Protein AF-A0A967K2C5-F1 (afdb_monomer_lite)

Secondary structure (DSSP, 8-state):
-PPPHHHHHHH-HHHHHHHHHHHHHHHHHHHS--HHHHHHHHHHHHHHHHHHHHHHHHHHHHHHHHHHHHHHHHHHHHHHHHHHHHHHHHHHHHHHHHHHHH-HHHHHHHHH-HHHHHHHHHHHHHHHHHHHHHHHHHHHHHHHHHHHHHH-----------

Structure (mmCIF, N/CA/C/O backbone):
data_AF-A0A967K2C5-F1
#
_entry.id   AF-A0A967K2C5-F1
#
loop_
_atom_site.group_PDB
_atom_site.id
_atom_site.type_symbol
_atom_site.label_atom_id
_atom_site.label_alt_id
_atom_site.label_comp_id
_atom_site.label_asym_id
_atom_site.label_entity_id
_atom_site.label_seq_id
_atom_site.pdbx_PDB_ins_code
_atom_site.Cartn_x
_atom_site.Cartn_y
_atom_site.Cartn_z
_atom_site.occupancy
_atom_site.B_iso_or_equiv
_atom_site.auth_seq_id
_atom_site.auth_comp_id
_atom_site.auth_asym_id
_atom_site.auth_atom_id
_atom_site.pdbx_PDB_model_num
ATOM 1 N N . MET A 1 1 ? 7.759 -9.338 -1.234 1.00 68.75 1 MET A N 1
ATOM 2 C CA . MET A 1 1 ? 9.027 -9.363 -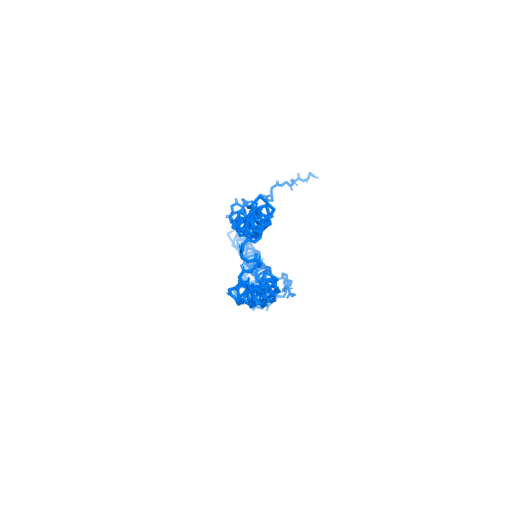2.008 1.00 68.75 1 MET A CA 1
ATOM 3 C C . MET A 1 1 ? 8.807 -8.737 -3.372 1.00 68.75 1 MET A C 1
ATOM 5 O O . MET A 1 1 ? 8.216 -9.374 -4.243 1.00 68.75 1 MET A O 1
ATOM 9 N N . CYS A 1 2 ? 9.279 -7.504 -3.533 1.00 79.88 2 CYS A N 1
ATOM 10 C CA . CYS A 1 2 ? 9.261 -6.768 -4.796 1.00 79.88 2 CYS A CA 1
ATOM 11 C C . CYS A 1 2 ? 10.316 -7.291 -5.776 1.00 79.88 2 CYS A C 1
ATOM 13 O O . CYS A 1 2 ? 11.381 -7.769 -5.370 1.00 79.88 2 CYS A O 1
ATOM 15 N N . ARG A 1 3 ? 10.023 -7.192 -7.074 1.00 85.69 3 ARG A N 1
ATOM 16 C CA . ARG A 1 3 ? 10.941 -7.583 -8.144 1.00 85.69 3 ARG A CA 1
ATOM 17 C C . ARG A 1 3 ? 12.052 -6.549 -8.305 1.00 85.69 3 ARG A C 1
ATOM 19 O O . ARG A 1 3 ? 11.866 -5.337 -8.173 1.00 85.69 3 ARG A O 1
ATOM 26 N N . THR A 1 4 ? 13.238 -7.031 -8.642 1.00 89.31 4 THR A N 1
ATOM 27 C CA . THR A 1 4 ? 14.381 -6.188 -8.992 1.00 89.31 4 THR A CA 1
ATOM 28 C C . THR A 1 4 ? 14.156 -5.485 -10.332 1.00 89.31 4 THR A C 1
ATOM 30 O O . THR A 1 4 ? 13.409 -5.951 -11.193 1.00 89.31 4 THR A O 1
ATOM 33 N N . ALA A 1 5 ? 14.873 -4.382 -10.562 1.00 86.19 5 ALA A N 1
ATOM 34 C CA . ALA A 1 5 ? 14.839 -3.656 -11.833 1.00 86.19 5 ALA A CA 1
ATOM 35 C C . ALA A 1 5 ? 15.130 -4.560 -13.045 1.00 86.19 5 ALA A C 1
ATOM 37 O O . ALA A 1 5 ? 14.527 -4.403 -14.105 1.00 86.19 5 ALA A O 1
ATOM 38 N N . LYS A 1 6 ? 16.032 -5.536 -12.873 1.00 91.00 6 LYS A N 1
ATOM 39 C CA . LYS A 1 6 ? 16.374 -6.520 -13.901 1.00 91.00 6 LYS A CA 1
ATOM 40 C C . LYS A 1 6 ? 15.197 -7.449 -14.206 1.00 91.00 6 LYS A C 1
ATOM 42 O O . LYS A 1 6 ? 14.846 -7.612 -15.367 1.00 91.00 6 LYS A O 1
ATOM 47 N N . GLU A 1 7 ? 14.559 -7.995 -13.176 1.00 89.75 7 GLU A N 1
ATOM 48 C CA . GLU A 1 7 ? 13.394 -8.873 -13.335 1.00 89.75 7 GLU A CA 1
ATOM 49 C C . GLU A 1 7 ? 12.206 -8.136 -13.965 1.00 89.75 7 GLU A C 1
ATOM 51 O O . GLU A 1 7 ? 11.497 -8.705 -14.789 1.00 89.75 7 GLU A O 1
ATOM 56 N N . ILE A 1 8 ? 12.003 -6.858 -13.631 1.00 87.81 8 ILE A N 1
ATOM 57 C CA . ILE A 1 8 ? 10.960 -6.028 -14.249 1.00 87.81 8 ILE A CA 1
ATOM 58 C C . ILE A 1 8 ? 11.273 -5.768 -15.723 1.00 87.81 8 ILE A C 1
ATOM 60 O O . ILE A 1 8 ? 10.383 -5.887 -16.563 1.00 87.81 8 ILE A O 1
ATOM 64 N N . ARG A 1 9 ? 12.529 -5.451 -16.057 1.00 90.69 9 ARG A N 1
ATOM 65 C CA . ARG A 1 9 ? 12.959 -5.227 -17.445 1.00 90.69 9 ARG A CA 1
ATOM 66 C C . ARG A 1 9 ? 12.772 -6.469 -18.317 1.00 90.69 9 ARG A C 1
ATOM 68 O O . ARG A 1 9 ? 12.342 -6.344 -19.455 1.00 90.69 9 ARG A O 1
ATOM 75 N N . GLU A 1 10 ? 13.065 -7.645 -17.769 1.00 92.00 10 GLU A N 1
ATOM 76 C CA . GLU A 1 10 ? 12.954 -8.934 -18.463 1.00 92.00 10 GLU A CA 1
ATOM 77 C C . GLU A 1 10 ? 11.509 -9.467 -18.538 1.00 92.00 10 GLU A C 1
ATOM 79 O O . GLU A 1 10 ? 11.236 -10.361 -19.336 1.00 92.00 10 GLU A O 1
ATOM 84 N N . ALA A 1 11 ? 10.582 -8.933 -17.733 1.00 89.69 11 ALA A N 1
ATOM 85 C CA . ALA A 1 11 ? 9.195 -9.399 -17.661 1.00 89.69 11 ALA A CA 1
ATOM 86 C C . ALA A 1 11 ? 8.155 -8.422 -18.245 1.00 89.69 11 ALA A C 1
ATOM 88 O O . ALA A 1 11 ? 7.084 -8.866 -18.663 1.00 89.69 11 ALA A O 1
ATOM 89 N N . ASP A 1 12 ? 8.411 -7.107 -18.258 1.0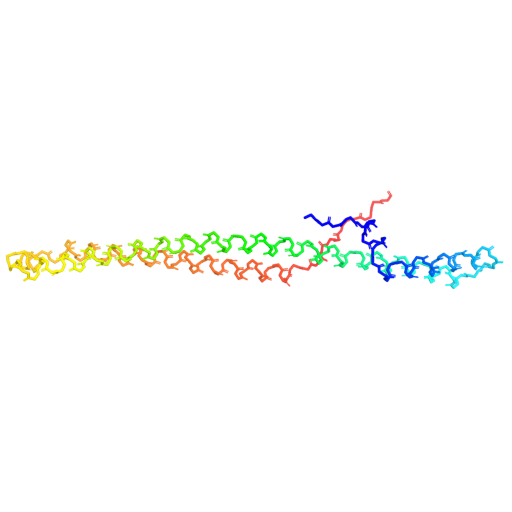0 92.50 12 ASP A N 1
ATOM 90 C CA . ASP A 1 12 ? 7.482 -6.116 -18.822 1.00 92.50 12 ASP A CA 1
ATOM 91 C C . ASP A 1 12 ? 7.631 -6.041 -20.350 1.00 92.50 12 ASP A C 1
ATOM 93 O O . ASP A 1 12 ? 8.693 -5.728 -20.889 1.00 92.50 12 ASP A O 1
ATOM 97 N N . PHE A 1 13 ? 6.524 -6.292 -21.053 1.00 92.06 13 PHE A N 1
ATOM 98 C CA . PHE A 1 13 ? 6.455 -6.278 -22.516 1.00 92.06 13 PHE A CA 1
ATOM 99 C C . PHE A 1 13 ? 6.952 -4.964 -23.141 1.00 92.06 13 PHE A C 1
ATOM 101 O O . PHE A 1 13 ? 7.586 -4.979 -24.194 1.00 92.06 13 PHE A O 1
ATOM 108 N N . THR A 1 14 ? 6.691 -3.827 -22.496 1.00 89.75 14 THR A N 1
ATOM 109 C CA . THR A 1 14 ? 7.100 -2.497 -22.969 1.00 89.75 14 THR A CA 1
ATOM 110 C C . THR A 1 14 ? 8.611 -2.327 -22.866 1.00 89.75 14 THR A C 1
ATOM 112 O O . THR A 1 14 ? 9.231 -1.829 -23.802 1.00 89.75 14 THR A O 1
ATOM 115 N N . CYS A 1 15 ? 9.216 -2.775 -21.762 1.00 91.44 15 CYS A N 1
ATOM 116 C CA . CYS A 1 15 ? 10.670 -2.760 -21.592 1.00 91.44 15 CYS A CA 1
ATOM 117 C C . CYS A 1 15 ? 11.365 -3.626 -22.650 1.00 91.44 15 CYS A C 1
ATOM 119 O O . CYS A 1 15 ? 12.315 -3.169 -23.281 1.00 91.44 15 CYS A O 1
ATOM 121 N N . ILE A 1 16 ? 10.839 -4.829 -22.905 1.00 92.94 16 ILE A N 1
ATOM 122 C CA . ILE A 1 16 ? 11.357 -5.742 -23.934 1.00 92.94 16 ILE A CA 1
ATOM 123 C C . ILE A 1 16 ? 11.267 -5.099 -25.326 1.00 92.94 16 ILE A C 1
ATOM 125 O O . ILE A 1 16 ? 12.252 -5.074 -26.064 1.00 92.94 16 ILE A O 1
ATOM 129 N N . ALA A 1 17 ? 10.113 -4.523 -25.677 1.00 93.50 17 ALA A N 1
ATOM 130 C CA . ALA A 1 17 ? 9.920 -3.861 -26.966 1.00 93.50 17 ALA A CA 1
ATOM 131 C C . ALA A 1 17 ? 10.861 -2.653 -27.154 1.00 93.50 17 ALA A C 1
ATOM 133 O O . ALA A 1 17 ? 11.404 -2.443 -28.242 1.00 93.50 17 ALA A O 1
ATOM 134 N N . LEU A 1 18 ? 11.090 -1.869 -26.095 1.00 93.06 18 LEU A N 1
ATOM 135 C CA . LEU A 1 18 ? 12.034 -0.751 -26.121 1.00 93.06 18 LEU A CA 1
ATOM 136 C C . LEU A 1 18 ? 13.492 -1.229 -26.229 1.00 93.06 18 LEU A C 1
ATOM 138 O O . LEU A 1 18 ? 14.275 -0.600 -26.938 1.00 93.06 18 LEU A O 1
ATOM 142 N N . ASP A 1 19 ? 13.858 -2.354 -25.612 1.00 94.50 19 ASP A N 1
ATOM 143 C CA . ASP A 1 19 ? 15.193 -2.955 -25.741 1.00 94.50 19 ASP A CA 1
ATOM 144 C C . ASP A 1 19 ? 15.482 -3.460 -27.163 1.00 94.50 19 ASP A C 1
ATOM 146 O O . ASP A 1 19 ? 16.581 -3.255 -27.700 1.00 94.50 19 ASP A O 1
ATOM 150 N N . GLU A 1 20 ? 14.488 -4.063 -27.820 1.00 94.00 20 GLU A N 1
ATOM 151 C CA . GLU A 1 20 ? 14.574 -4.435 -29.235 1.00 94.00 20 GLU A CA 1
ATOM 152 C C . GLU A 1 20 ? 14.729 -3.197 -30.130 1.00 94.00 20 GLU A C 1
ATOM 154 O O . GLU A 1 20 ? 15.583 -3.174 -31.026 1.00 94.00 20 GLU A O 1
ATOM 159 N N . TYR A 1 21 ? 13.966 -2.136 -29.846 1.00 93.44 21 TYR A N 1
ATOM 160 C CA . TYR A 1 21 ? 14.063 -0.856 -30.546 1.00 93.44 21 TYR A CA 1
ATOM 161 C C . TYR A 1 21 ? 15.443 -0.204 -30.378 1.00 93.44 21 TYR A C 1
ATOM 163 O O . TYR A 1 21 ? 16.067 0.187 -31.367 1.00 93.44 21 TYR A O 1
ATOM 171 N N . ILE A 1 22 ? 15.976 -0.148 -29.155 1.00 93.12 22 ILE A N 1
ATOM 172 C CA . ILE A 1 22 ? 17.324 0.366 -28.872 1.00 93.12 22 ILE A CA 1
ATOM 173 C C . ILE A 1 22 ? 18.370 -0.441 -29.642 1.00 93.12 22 ILE A C 1
ATOM 175 O O . ILE A 1 22 ? 19.263 0.132 -30.270 1.00 93.12 22 ILE A O 1
ATOM 179 N N . SER A 1 23 ? 18.252 -1.769 -29.642 1.00 91.88 23 SER A N 1
ATOM 180 C CA . SER A 1 23 ? 19.169 -2.661 -30.360 1.00 91.88 23 SER A CA 1
ATOM 181 C C . SER A 1 23 ? 19.113 -2.452 -31.875 1.00 91.88 23 SER A C 1
ATOM 183 O O . SER A 1 23 ? 20.128 -2.561 -32.569 1.00 91.88 23 SER A O 1
ATOM 185 N N . PHE A 1 24 ? 17.938 -2.132 -32.415 1.00 89.81 24 PHE A N 1
ATOM 186 C CA . PHE A 1 24 ? 17.778 -1.734 -33.809 1.00 89.81 24 PHE A CA 1
ATOM 187 C C . PHE A 1 24 ? 18.452 -0.381 -34.093 1.00 89.81 24 PHE A C 1
ATOM 189 O O . PHE A 1 24 ? 19.338 -0.323 -34.947 1.00 89.81 24 PHE A O 1
ATOM 196 N N . ARG A 1 25 ? 18.144 0.673 -33.324 1.00 87.75 25 ARG A N 1
ATOM 197 C CA . ARG A 1 25 ? 18.717 2.020 -33.522 1.00 87.75 25 ARG A CA 1
ATOM 198 C C . ARG A 1 25 ? 20.237 2.053 -33.325 1.00 87.75 25 ARG A C 1
ATOM 200 O O . ARG A 1 25 ? 20.939 2.701 -34.096 1.00 87.75 25 ARG A O 1
ATOM 207 N N . LYS A 1 26 ? 20.784 1.298 -32.362 1.00 88.00 26 LYS A N 1
ATOM 208 C CA . LYS A 1 26 ? 22.243 1.172 -32.149 1.00 88.00 26 LYS A CA 1
ATOM 209 C C . LYS A 1 26 ? 22.963 0.571 -33.361 1.00 88.00 26 LYS A C 1
ATOM 211 O O . LYS A 1 26 ? 24.088 0.971 -33.659 1.00 88.00 26 LYS A O 1
ATOM 216 N N . ARG A 1 27 ? 22.326 -0.353 -34.093 1.00 85.88 27 ARG A N 1
ATOM 217 C CA . ARG A 1 27 ? 22.884 -0.901 -35.342 1.00 85.88 27 ARG A CA 1
ATOM 218 C C . ARG A 1 27 ? 22.914 0.138 -36.461 1.00 85.88 27 ARG A C 1
ATOM 220 O O . ARG A 1 27 ? 23.895 0.179 -37.195 1.00 85.88 27 ARG A O 1
ATOM 227 N N . GLU A 1 28 ? 21.901 0.997 -36.551 1.00 81.94 28 GLU A N 1
ATOM 228 C CA . GLU A 1 28 ? 21.873 2.095 -37.526 1.00 81.94 28 GLU A CA 1
ATOM 229 C C . GLU A 1 28 ? 22.969 3.138 -37.252 1.00 81.94 28 GLU A C 1
ATOM 231 O O . GLU A 1 28 ? 23.648 3.554 -38.186 1.00 81.94 28 GLU A O 1
ATOM 236 N N . ILE A 1 29 ? 23.223 3.483 -35.982 1.00 82.62 29 ILE A N 1
ATOM 237 C CA . ILE A 1 29 ? 24.302 4.414 -35.580 1.00 82.62 29 ILE A CA 1
ATOM 238 C C . ILE A 1 29 ? 25.691 3.896 -35.985 1.00 82.62 29 ILE A C 1
ATOM 240 O O . ILE A 1 29 ? 26.562 4.672 -36.378 1.00 82.62 29 ILE A O 1
ATOM 244 N N . ASN A 1 30 ? 25.915 2.584 -35.876 1.00 75.50 30 ASN A N 1
ATOM 245 C CA . ASN A 1 30 ? 27.189 1.970 -36.257 1.00 75.50 30 ASN A CA 1
ATOM 246 C C . ASN A 1 30 ? 27.396 1.923 -37.782 1.00 75.50 30 ASN A C 1
ATOM 248 O O . ASN A 1 30 ? 28.538 1.808 -38.226 1.00 75.50 30 ASN A O 1
ATOM 252 N N . GLY A 1 31 ? 26.318 1.997 -38.571 1.00 69.06 31 GLY A N 1
ATOM 253 C CA . GLY A 1 31 ? 26.358 1.994 -40.037 1.00 69.06 31 GLY A CA 1
ATOM 254 C C . GLY A 1 31 ? 26.435 3.388 -40.662 1.00 69.06 31 GLY A C 1
ATOM 255 O O . GLY A 1 31 ? 27.072 3.551 -41.697 1.00 69.06 31 GLY A O 1
ATOM 256 N N . ASP A 1 32 ? 25.834 4.390 -40.021 1.00 65.31 32 ASP A N 1
ATOM 257 C CA . ASP A 1 32 ? 25.820 5.781 -40.469 1.00 65.31 32 ASP A CA 1
ATOM 258 C C . ASP A 1 32 ? 25.834 6.675 -39.222 1.00 65.31 32 ASP A C 1
ATOM 260 O O . ASP A 1 32 ? 25.042 6.452 -38.307 1.00 65.31 32 ASP A O 1
ATOM 264 N N . LYS A 1 33 ? 26.732 7.670 -39.137 1.00 63.66 33 LYS A N 1
ATOM 265 C CA . LYS A 1 33 ? 26.888 8.555 -37.957 1.00 63.66 33 LYS A CA 1
ATOM 266 C C . LYS A 1 33 ? 25.683 9.498 -37.799 1.00 63.66 33 LYS A C 1
ATOM 268 O O . LYS A 1 33 ? 25.796 10.712 -37.954 1.00 63.66 33 LYS A O 1
ATOM 273 N N . ASN A 1 34 ? 24.522 8.930 -37.501 1.00 74.75 34 ASN A N 1
ATOM 274 C CA . ASN A 1 34 ? 23.243 9.605 -37.426 1.00 74.75 34 ASN A CA 1
ATOM 275 C C . ASN A 1 34 ? 22.979 10.042 -35.983 1.00 74.75 34 ASN A C 1
ATOM 277 O O . ASN A 1 34 ? 22.590 9.247 -35.125 1.00 74.75 34 ASN A O 1
ATOM 281 N N . SER A 1 35 ? 23.191 11.329 -35.717 1.00 75.19 35 SER A N 1
ATOM 282 C CA . SER A 1 35 ? 22.958 11.935 -34.404 1.00 75.19 35 SER A CA 1
ATOM 283 C C . SER A 1 35 ? 21.507 11.801 -33.931 1.00 75.19 35 SER A C 1
ATOM 285 O O . SER A 1 35 ? 21.277 11.729 -32.728 1.00 75.19 35 SER A O 1
ATOM 287 N N . LEU A 1 36 ? 20.530 11.698 -34.840 1.00 81.00 36 LEU A N 1
ATOM 288 C CA . LEU A 1 36 ? 19.121 11.513 -34.483 1.00 81.00 36 LEU A CA 1
ATOM 289 C C . LEU A 1 36 ? 18.868 10.134 -33.860 1.00 81.00 36 LEU A C 1
ATOM 291 O O . LEU A 1 36 ? 18.179 10.028 -32.849 1.00 81.00 36 LEU A O 1
ATOM 295 N N . ALA A 1 37 ? 19.486 9.086 -34.411 1.00 81.94 37 ALA A N 1
ATOM 296 C CA . ALA A 1 37 ? 19.364 7.734 -33.870 1.00 81.94 37 ALA A CA 1
ATOM 297 C C . ALA A 1 37 ? 19.967 7.623 -32.462 1.00 81.94 37 ALA A C 1
ATOM 299 O O . ALA A 1 37 ? 19.439 6.894 -31.627 1.00 81.94 37 ALA A O 1
ATOM 300 N N . TYR A 1 38 ? 21.015 8.399 -32.168 1.00 85.56 38 TYR A N 1
ATOM 301 C CA . TYR A 1 38 ? 21.5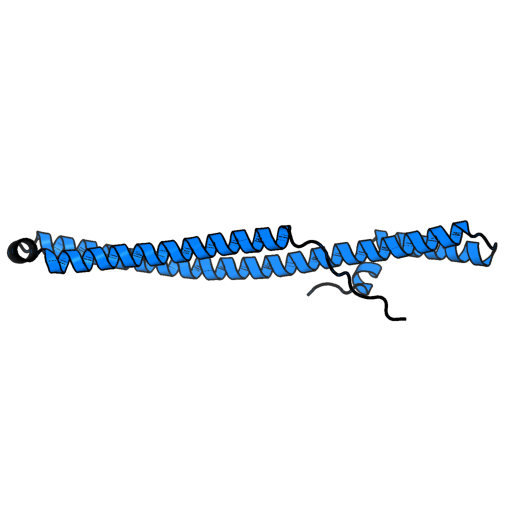84 8.493 -30.824 1.00 85.56 38 TYR A CA 1
ATOM 302 C C . TYR A 1 38 ? 20.606 9.107 -29.810 1.00 85.56 38 TYR A C 1
ATOM 304 O O . TYR A 1 38 ? 20.435 8.563 -28.720 1.00 85.56 38 TYR A O 1
ATOM 312 N N . PHE A 1 39 ? 19.913 10.193 -30.171 1.00 87.25 39 PHE A N 1
ATOM 313 C CA . PHE A 1 39 ? 18.890 10.782 -29.300 1.00 87.25 39 PHE A CA 1
ATOM 314 C C . PHE A 1 39 ? 17.709 9.837 -29.058 1.00 87.25 39 PHE A C 1
ATOM 316 O O . PHE A 1 39 ? 17.211 9.768 -27.936 1.00 87.25 39 PHE A O 1
ATOM 323 N N . ASP A 1 40 ? 17.294 9.076 -30.070 1.00 88.62 40 ASP A N 1
ATOM 324 C CA . ASP A 1 40 ? 16.211 8.101 -29.915 1.00 88.62 40 ASP A CA 1
ATOM 325 C C . ASP A 1 40 ? 16.587 6.940 -28.990 1.00 88.62 40 ASP A C 1
ATOM 327 O O . ASP A 1 40 ? 15.741 6.469 -28.232 1.00 88.62 40 ASP A O 1
ATOM 331 N N . VAL A 1 41 ? 17.852 6.506 -29.016 1.00 91.25 41 VAL A N 1
ATOM 332 C CA . VAL A 1 41 ? 18.375 5.513 -28.067 1.00 91.25 41 VAL A CA 1
ATOM 333 C C . VAL A 1 41 ? 18.319 6.053 -26.643 1.00 91.25 41 VAL A C 1
ATOM 335 O O . VAL A 1 41 ? 17.742 5.398 -25.783 1.00 91.25 41 VAL A O 1
ATOM 338 N N . LEU A 1 42 ? 18.854 7.255 -26.400 1.00 91.25 42 LEU A N 1
ATOM 339 C CA . LEU A 1 42 ? 18.839 7.860 -25.063 1.00 91.25 42 LEU A CA 1
ATOM 340 C C . LEU A 1 42 ? 17.414 8.056 -24.539 1.00 91.25 42 LEU A C 1
ATOM 342 O O . LEU A 1 42 ? 17.143 7.832 -23.361 1.00 91.25 42 LEU A O 1
ATOM 346 N N . ARG A 1 43 ? 16.488 8.455 -25.417 1.00 92.94 43 ARG A N 1
ATOM 347 C CA . ARG A 1 43 ? 15.078 8.608 -25.061 1.00 92.94 43 ARG A CA 1
ATOM 348 C C . ARG A 1 43 ? 14.448 7.272 -24.671 1.00 92.94 43 ARG A C 1
ATOM 350 O O . ARG A 1 43 ? 13.763 7.215 -23.657 1.00 92.94 43 ARG A O 1
ATOM 357 N N . ALA A 1 44 ? 14.680 6.223 -25.456 1.00 90.81 44 ALA A N 1
ATOM 358 C CA . ALA A 1 44 ? 14.151 4.896 -25.163 1.00 90.81 44 ALA A CA 1
ATOM 359 C C . ALA A 1 44 ? 14.759 4.307 -23.877 1.00 90.81 44 ALA A C 1
ATOM 361 O O . ALA A 1 44 ? 14.038 3.699 -23.091 1.00 90.81 44 ALA A O 1
ATOM 362 N N . GLU A 1 45 ? 16.051 4.535 -23.615 1.00 92.75 45 GLU A N 1
ATOM 363 C CA . GLU A 1 45 ? 16.708 4.127 -22.364 1.00 92.75 45 GLU A CA 1
ATOM 364 C C . GLU A 1 45 ? 16.083 4.830 -21.146 1.00 92.75 45 GLU A C 1
ATOM 366 O O . GLU A 1 45 ? 15.723 4.166 -20.174 1.00 92.75 45 GLU A O 1
ATOM 371 N N . ALA A 1 46 ? 15.849 6.144 -21.229 1.00 92.75 46 ALA A N 1
ATOM 372 C CA . ALA A 1 46 ? 15.169 6.897 -20.173 1.00 92.75 46 ALA A CA 1
ATOM 373 C C . ALA A 1 46 ? 13.713 6.440 -19.957 1.00 92.75 46 ALA A C 1
ATOM 375 O O . ALA A 1 46 ? 13.210 6.433 -18.833 1.00 92.75 46 ALA A O 1
ATOM 376 N N . GLU A 1 47 ? 13.020 6.043 -21.026 1.00 93.88 47 GLU A N 1
ATOM 377 C CA . GLU A 1 47 ? 11.648 5.541 -20.947 1.00 93.88 47 GLU A CA 1
ATOM 378 C C . GLU A 1 47 ? 11.573 4.172 -20.252 1.00 93.88 47 GLU A C 1
ATOM 380 O O . GLU A 1 47 ? 10.687 3.962 -19.420 1.00 93.88 47 GLU A O 1
ATOM 385 N N . ILE A 1 48 ? 12.549 3.287 -20.496 1.00 91.81 48 ILE A N 1
ATOM 386 C CA . ILE A 1 48 ? 12.705 2.024 -19.756 1.00 91.81 48 ILE A CA 1
ATOM 387 C C . ILE A 1 48 ? 12.945 2.295 -18.267 1.00 91.81 48 ILE A C 1
ATOM 389 O O . ILE A 1 48 ? 12.266 1.711 -17.422 1.00 91.81 48 ILE A O 1
ATOM 393 N N . GLU A 1 49 ? 13.877 3.186 -17.921 1.00 92.19 49 GLU A N 1
ATOM 394 C CA . GLU A 1 49 ? 14.181 3.504 -16.518 1.00 92.19 49 GLU A CA 1
ATOM 395 C C . GLU A 1 49 ? 12.966 4.075 -15.780 1.00 92.19 49 GLU A C 1
ATOM 397 O O . GLU A 1 49 ? 12.650 3.650 -14.663 1.00 92.19 49 GLU A O 1
ATOM 402 N N . ASN A 1 50 ? 12.232 4.986 -16.422 1.00 91.25 50 ASN A N 1
ATOM 403 C CA . ASN A 1 50 ? 11.012 5.551 -15.858 1.00 91.25 50 ASN A CA 1
ATOM 404 C C . ASN A 1 50 ? 9.933 4.472 -15.654 1.00 91.25 50 ASN A C 1
ATOM 406 O O . ASN A 1 50 ? 9.255 4.432 -14.621 1.00 91.25 50 ASN A O 1
ATOM 410 N N . ARG A 1 51 ? 9.795 3.553 -16.618 1.00 89.56 51 ARG A N 1
ATOM 411 C CA . ARG A 1 51 ? 8.830 2.453 -16.544 1.00 89.56 51 ARG A CA 1
ATOM 412 C C . ARG A 1 51 ? 9.150 1.496 -15.399 1.00 89.56 51 ARG A C 1
ATOM 414 O O . ARG A 1 51 ? 8.251 1.177 -14.622 1.00 89.56 51 ARG A O 1
ATOM 421 N N . ILE A 1 52 ? 10.411 1.086 -15.271 1.00 90.06 52 ILE A N 1
ATOM 422 C CA . ILE A 1 52 ? 10.883 0.233 -14.175 1.00 90.06 52 ILE A CA 1
ATOM 423 C C . ILE A 1 52 ? 10.607 0.908 -12.831 1.00 90.06 52 ILE A C 1
ATOM 425 O O . ILE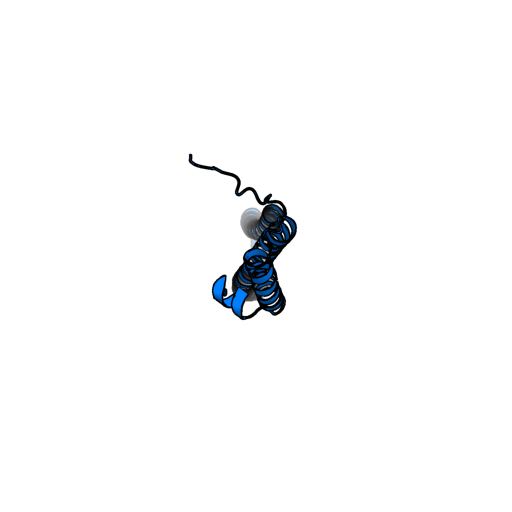 A 1 52 ? 9.969 0.307 -11.972 1.00 90.06 52 ILE A O 1
ATOM 429 N N . THR A 1 53 ? 11.006 2.173 -12.682 1.00 87.69 53 THR A N 1
ATOM 430 C CA . THR A 1 53 ? 10.797 2.943 -11.446 1.00 87.69 53 THR A CA 1
ATOM 431 C C . THR A 1 53 ? 9.318 3.005 -11.066 1.00 87.69 53 THR A C 1
ATOM 433 O O . THR A 1 53 ? 8.955 2.759 -9.918 1.00 87.69 53 THR A O 1
ATOM 436 N N . THR A 1 54 ? 8.438 3.268 -12.035 1.00 84.81 54 THR A N 1
ATOM 437 C CA . THR A 1 54 ? 6.988 3.324 -11.798 1.00 84.81 54 THR A CA 1
ATOM 438 C C . THR A 1 54 ? 6.438 1.986 -11.299 1.00 84.81 54 THR A C 1
ATOM 440 O O . THR A 1 54 ? 5.618 1.957 -10.382 1.00 84.81 54 THR A O 1
ATOM 443 N N . LEU A 1 55 ? 6.885 0.876 -11.889 1.00 86.50 55 LEU A N 1
ATOM 444 C CA . LEU A 1 55 ? 6.442 -0.461 -11.497 1.00 86.50 55 LEU A CA 1
ATOM 445 C C . LEU A 1 55 ? 6.966 -0.856 -10.113 1.00 86.50 55 LEU A C 1
ATOM 447 O O . LEU A 1 55 ? 6.194 -1.385 -9.322 1.00 86.50 55 LEU A O 1
ATOM 451 N N . GLN A 1 56 ? 8.223 -0.535 -9.793 1.00 85.19 56 GLN A N 1
ATOM 452 C CA . GLN A 1 56 ? 8.795 -0.769 -8.462 1.00 85.19 56 GLN A CA 1
ATOM 453 C C . GLN A 1 56 ? 8.042 0.000 -7.377 1.00 85.19 56 GLN A C 1
ATOM 455 O O . GLN A 1 56 ? 7.663 -0.582 -6.369 1.00 85.19 56 GLN A O 1
ATOM 460 N N . ILE A 1 57 ? 7.737 1.280 -7.618 1.00 80.06 57 ILE A N 1
ATOM 461 C CA . ILE A 1 57 ? 6.911 2.076 -6.700 1.00 80.06 57 ILE A CA 1
ATOM 462 C C . ILE A 1 57 ? 5.533 1.428 -6.516 1.00 80.06 57 ILE A C 1
ATOM 464 O O . ILE A 1 57 ? 5.013 1.387 -5.403 1.00 80.06 57 ILE A O 1
ATOM 468 N N . GLY A 1 58 ? 4.933 0.921 -7.597 1.00 78.31 58 GLY A N 1
ATOM 469 C CA . GLY A 1 58 ? 3.657 0.212 -7.537 1.00 78.31 58 GLY A CA 1
ATOM 470 C C . GLY A 1 58 ? 3.711 -1.043 -6.663 1.00 78.31 58 GLY A C 1
ATOM 471 O O . GLY A 1 58 ? 2.824 -1.241 -5.837 1.00 78.31 58 GLY A O 1
ATOM 472 N N . GLU A 1 59 ? 4.751 -1.864 -6.814 1.00 83.44 59 GLU A N 1
ATOM 473 C CA . GLU A 1 59 ? 4.953 -3.078 -6.012 1.00 83.44 59 GLU A CA 1
ATOM 474 C C . GLU A 1 59 ? 5.212 -2.762 -4.535 1.00 83.44 59 GLU A C 1
ATOM 476 O O . GLU A 1 59 ? 4.559 -3.344 -3.670 1.00 83.44 59 GLU A O 1
ATOM 481 N N . ASP A 1 60 ? 6.062 -1.774 -4.246 1.00 79.12 60 ASP A N 1
ATOM 482 C CA . ASP A 1 60 ? 6.334 -1.313 -2.880 1.00 79.12 60 ASP A CA 1
ATOM 483 C C . ASP A 1 60 ? 5.066 -0.786 -2.192 1.00 79.12 60 ASP A C 1
ATOM 485 O O . ASP A 1 60 ? 4.868 -0.972 -0.989 1.00 79.12 60 ASP A O 1
ATOM 489 N N . MET A 1 61 ? 4.185 -0.109 -2.937 1.00 74.38 61 MET A N 1
ATOM 490 C CA . MET A 1 61 ? 2.906 0.338 -2.389 1.00 74.38 61 MET A CA 1
ATOM 491 C C . MET A 1 61 ? 1.992 -0.836 -2.049 1.00 74.38 61 MET A C 1
ATOM 493 O O . MET A 1 61 ? 1.326 -0.784 -1.018 1.00 74.38 61 MET A O 1
ATOM 497 N N . ILE A 1 62 ? 1.957 -1.884 -2.876 1.00 78.75 62 ILE A N 1
ATOM 498 C CA . ILE A 1 62 ? 1.148 -3.080 -2.606 1.00 78.75 62 ILE A CA 1
ATOM 499 C C . ILE A 1 62 ? 1.629 -3.767 -1.324 1.00 78.75 62 ILE A C 1
ATOM 501 O O . ILE A 1 62 ? 0.803 -4.061 -0.465 1.00 78.75 62 ILE A O 1
ATOM 505 N N . GLU A 1 63 ? 2.942 -3.939 -1.150 1.00 78.19 63 GLU A N 1
ATOM 506 C CA . GLU A 1 63 ? 3.509 -4.546 0.063 1.00 78.19 63 GLU A CA 1
ATOM 507 C C . GLU A 1 63 ? 3.138 -3.739 1.319 1.00 78.19 63 GLU A C 1
ATOM 509 O O . GLU A 1 63 ? 2.645 -4.295 2.300 1.00 78.19 63 GLU A O 1
ATOM 514 N N . LYS A 1 64 ? 3.229 -2.405 1.254 1.00 76.00 64 LYS A N 1
ATOM 515 C CA . LYS A 1 64 ? 2.776 -1.529 2.347 1.00 76.00 64 LYS A CA 1
ATOM 516 C C . LYS A 1 64 ? 1.272 -1.612 2.607 1.00 76.00 64 LYS A C 1
ATOM 518 O O . LYS A 1 64 ? 0.843 -1.514 3.755 1.00 76.00 64 LYS A O 1
ATOM 523 N N . PHE A 1 65 ? 0.446 -1.757 1.570 1.00 73.44 65 PHE A N 1
ATOM 524 C CA . PHE A 1 65 ? -0.995 -1.944 1.752 1.00 73.44 65 PHE A CA 1
ATOM 525 C C . PHE A 1 65 ? -1.313 -3.268 2.445 1.00 73.44 65 PHE A C 1
ATOM 527 O O . PHE A 1 65 ? -2.225 -3.301 3.274 1.00 73.44 65 PHE A O 1
ATOM 534 N N . ASP A 1 66 ? -0.562 -4.327 2.151 1.00 76.88 66 ASP A N 1
ATOM 535 C CA . ASP A 1 66 ? -0.710 -5.616 2.824 1.00 76.88 66 ASP A CA 1
ATOM 536 C C . ASP A 1 66 ? -0.318 -5.524 4.309 1.00 76.88 66 ASP A C 1
ATOM 538 O O . ASP A 1 66 ? -1.085 -5.980 5.159 1.00 76.88 66 ASP A O 1
ATOM 542 N N . GLU A 1 67 ? 0.776 -4.831 4.649 1.00 77.12 67 GLU A N 1
ATOM 543 C CA . GLU A 1 67 ? 1.162 -4.562 6.048 1.00 77.12 67 GLU A CA 1
ATOM 544 C C . GLU A 1 67 ? 0.082 -3.769 6.810 1.00 77.12 67 GLU A C 1
ATOM 546 O O . GLU A 1 67 ? -0.286 -4.089 7.947 1.00 77.12 67 GLU A O 1
ATOM 551 N N . VAL A 1 68 ? -0.475 -2.730 6.178 1.00 70.94 68 VAL A N 1
ATOM 552 C CA . VAL A 1 68 ? -1.564 -1.934 6.767 1.00 70.94 68 VAL A CA 1
ATOM 553 C C . VAL A 1 68 ? -2.814 -2.790 6.960 1.00 70.94 68 VAL A C 1
ATOM 555 O O . VAL A 1 68 ? -3.484 -2.680 7.986 1.00 70.94 68 VAL A O 1
ATOM 558 N N . LYS A 1 69 ? -3.136 -3.664 6.006 1.00 75.69 69 LYS A N 1
ATOM 559 C CA . LYS A 1 69 ? -4.284 -4.569 6.100 1.00 75.69 69 LYS A CA 1
ATOM 560 C C . LYS A 1 69 ? -4.121 -5.577 7.237 1.00 75.69 69 LYS A C 1
ATOM 562 O O . LYS A 1 69 ? -5.092 -5.828 7.950 1.00 75.69 69 LYS A O 1
ATOM 567 N N . GLU A 1 70 ? -2.922 -6.119 7.432 1.00 79.19 70 GLU A N 1
ATOM 568 C CA . GLU A 1 70 ? -2.610 -6.997 8.565 1.00 79.19 70 GLU A CA 1
ATOM 569 C C . GLU A 1 70 ? -2.770 -6.253 9.897 1.00 79.19 70 GLU A C 1
ATOM 571 O O . GLU A 1 70 ? -3.458 -6.732 10.801 1.00 79.19 70 GLU A O 1
ATOM 576 N N . THR A 1 71 ? -2.253 -5.025 9.975 1.00 72.06 71 THR A N 1
ATOM 577 C CA . THR A 1 71 ? -2.415 -4.158 11.152 1.00 72.06 71 THR A CA 1
ATOM 578 C C . THR A 1 71 ? -3.893 -3.887 11.453 1.00 72.06 71 THR A C 1
ATOM 580 O O . THR A 1 71 ? -4.325 -4.010 12.597 1.00 72.06 71 THR A O 1
ATOM 583 N N . ILE A 1 72 ? -4.700 -3.573 10.433 1.00 70.00 72 ILE A N 1
ATOM 584 C CA . ILE A 1 72 ?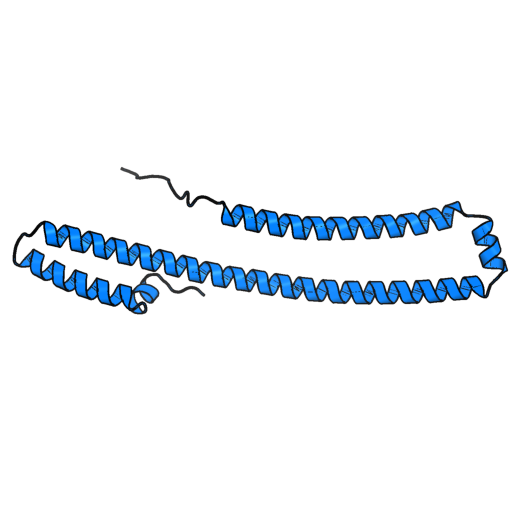 -6.150 -3.368 10.584 1.00 70.00 72 ILE A CA 1
ATOM 585 C C . ILE A 1 72 ? -6.837 -4.647 11.076 1.00 70.00 72 ILE A C 1
ATOM 587 O O . ILE A 1 72 ? -7.741 -4.564 11.906 1.00 70.00 72 ILE A O 1
ATOM 591 N N . SER A 1 73 ? -6.422 -5.819 10.590 1.00 74.94 73 SER A N 1
ATOM 592 C CA . SER A 1 73 ? -6.971 -7.100 11.045 1.00 74.94 73 SER A CA 1
ATOM 593 C C . SER A 1 73 ? -6.689 -7.333 12.530 1.00 74.94 73 SER A C 1
ATOM 595 O O . SER A 1 73 ? -7.609 -7.668 13.269 1.00 74.94 73 SER A O 1
ATOM 597 N N . CYS A 1 74 ? -5.457 -7.076 12.977 1.00 73.75 74 CYS A N 1
ATOM 598 C CA . CYS A 1 74 ? -5.071 -7.182 14.384 1.00 73.75 74 CYS A CA 1
ATOM 599 C C . CYS A 1 74 ? -5.892 -6.229 15.271 1.00 73.75 74 CYS A C 1
ATOM 601 O O . CYS A 1 74 ? -6.494 -6.644 16.259 1.00 73.75 74 CYS A O 1
ATOM 603 N N . VAL A 1 75 ? -6.021 -4.962 14.863 1.00 67.88 75 VAL A N 1
ATOM 604 C CA . VAL A 1 75 ? -6.837 -3.975 15.591 1.00 67.88 75 VAL A CA 1
ATOM 605 C C . VAL A 1 75 ? -8.302 -4.407 15.662 1.00 67.88 75 VAL A C 1
ATOM 607 O O . VAL A 1 75 ? -8.954 -4.212 16.685 1.00 67.88 75 VAL A O 1
ATOM 610 N N . LYS A 1 76 ? -8.841 -5.007 14.597 1.00 72.19 76 LYS A N 1
ATOM 611 C CA . LYS A 1 76 ? -10.220 -5.498 14.595 1.00 72.19 76 LYS A CA 1
ATOM 612 C C . LYS A 1 76 ? -10.433 -6.598 15.641 1.00 72.19 76 LYS A C 1
ATOM 614 O O . LYS A 1 76 ? -11.437 -6.556 16.344 1.00 72.19 76 LYS A O 1
ATOM 619 N N . GLU A 1 77 ? -9.495 -7.533 15.773 1.00 77.62 77 GLU A N 1
ATOM 620 C CA . GLU A 1 77 ? -9.553 -8.577 16.804 1.00 77.62 77 GLU A CA 1
ATOM 621 C C . GLU A 1 77 ? -9.521 -7.974 18.218 1.00 77.62 77 GLU A C 1
ATOM 623 O O . GLU A 1 77 ? -10.308 -8.366 19.081 1.00 77.62 77 GLU A O 1
ATOM 628 N N . GLU A 1 78 ? -8.674 -6.968 18.456 1.00 71.94 78 GLU A N 1
ATOM 629 C CA . GLU A 1 78 ? -8.637 -6.263 19.743 1.00 71.94 78 GLU A CA 1
ATOM 630 C C . GLU A 1 78 ? -9.952 -5.527 20.044 1.00 71.94 78 GLU A C 1
ATOM 632 O O . GLU A 1 78 ? -10.433 -5.553 21.181 1.00 71.94 78 GLU A O 1
ATOM 637 N N . VAL A 1 79 ? -10.569 -4.909 19.030 1.00 69.69 79 VAL A N 1
ATOM 638 C CA . VAL A 1 79 ? -11.879 -4.257 19.161 1.00 69.69 79 VAL A CA 1
ATOM 639 C C . VAL A 1 79 ? -12.965 -5.273 19.511 1.00 69.69 79 VAL A C 1
ATOM 641 O O . VAL A 1 79 ? -13.735 -5.008 20.430 1.00 69.69 79 VAL A O 1
ATOM 644 N N . GLU A 1 80 ? -13.001 -6.439 18.863 1.00 75.31 80 GLU A N 1
ATOM 645 C CA . GLU A 1 80 ? -13.968 -7.505 19.175 1.00 75.31 80 GLU A CA 1
ATOM 646 C C . GLU A 1 80 ? -13.819 -7.986 20.634 1.00 75.31 80 GLU A C 1
ATOM 648 O O . GLU A 1 80 ? -14.805 -8.101 21.366 1.00 75.31 80 GLU A O 1
ATOM 653 N N . VAL A 1 81 ? -12.584 -8.156 21.125 1.00 74.50 81 VAL A N 1
ATOM 654 C CA . VAL A 1 81 ? -12.320 -8.483 22.540 1.00 74.50 81 VAL A CA 1
ATOM 655 C C . VAL A 1 81 ? -12.785 -7.362 23.479 1.00 74.50 81 VAL A C 1
ATOM 657 O O . VAL A 1 81 ? -13.326 -7.623 24.562 1.00 74.50 81 VAL A O 1
ATOM 660 N N . CYS A 1 82 ? -12.578 -6.102 23.097 1.00 69.94 82 CYS A N 1
ATOM 661 C CA . CYS A 1 82 ? -13.069 -4.951 23.847 1.00 69.94 82 CYS A CA 1
ATOM 662 C C . CYS A 1 82 ? -14.601 -4.898 23.889 1.00 69.94 82 CYS A C 1
ATOM 664 O O . CYS A 1 82 ? -15.157 -4.667 24.965 1.00 69.94 82 CYS A O 1
ATOM 666 N N . GLU A 1 83 ? -15.285 -5.144 22.773 1.00 71.75 83 GLU A N 1
ATOM 667 C CA . GLU A 1 83 ? -16.748 -5.200 22.695 1.00 71.75 83 GLU A CA 1
ATOM 668 C C . GLU A 1 83 ? -17.316 -6.304 23.595 1.00 71.75 83 GLU A C 1
ATOM 670 O O . GLU A 1 83 ? -18.224 -6.044 24.389 1.00 71.75 83 GLU A O 1
ATOM 675 N N . ASP A 1 84 ? -16.713 -7.493 23.579 1.00 79.69 84 ASP A N 1
ATOM 676 C CA . ASP A 1 84 ? -17.071 -8.599 24.472 1.00 79.69 84 ASP A CA 1
ATOM 677 C C . ASP A 1 84 ? -16.909 -8.226 25.952 1.00 79.69 84 ASP A C 1
ATOM 679 O O . ASP A 1 84 ? -17.746 -8.551 26.805 1.00 79.69 84 ASP A O 1
ATOM 683 N N . ASN A 1 85 ? -15.824 -7.528 26.288 1.00 72.00 85 ASN A N 1
ATOM 684 C CA . ASN A 1 85 ? -15.587 -7.062 27.649 1.00 72.00 85 ASN A CA 1
ATOM 685 C C . ASN A 1 85 ? -16.607 -5.997 28.068 1.00 72.00 85 ASN A C 1
ATOM 687 O O . ASN A 1 85 ? -17.098 -6.047 29.198 1.00 72.00 85 ASN A O 1
ATOM 691 N N . ILE A 1 86 ? -16.973 -5.080 27.170 1.00 72.00 86 ILE A N 1
ATOM 692 C CA . ILE A 1 86 ? -18.039 -4.098 27.404 1.00 72.00 86 ILE A CA 1
ATOM 693 C C . ILE A 1 86 ? -19.374 -4.813 27.637 1.00 72.00 86 ILE A C 1
ATOM 695 O O . ILE A 1 86 ? -20.078 -4.469 28.590 1.00 72.00 86 ILE A O 1
ATOM 699 N N . GLY A 1 87 ? -19.692 -5.842 26.846 1.00 74.38 87 GLY A N 1
ATOM 700 C CA . GLY A 1 87 ? -20.868 -6.692 27.045 1.00 74.38 87 GLY A CA 1
ATOM 701 C C . GLY A 1 87 ? -20.909 -7.304 28.447 1.00 74.38 87 GLY A C 1
ATOM 702 O O . GLY A 1 87 ? -21.873 -7.110 29.184 1.00 74.38 87 GLY A O 1
ATOM 703 N N . LYS A 1 88 ? -19.809 -7.924 28.892 1.00 77.19 88 LYS A N 1
ATOM 704 C CA . LYS A 1 88 ? -19.703 -8.503 30.247 1.00 77.19 88 LYS A CA 1
ATOM 705 C C . LYS A 1 88 ? -19.845 -7.461 31.358 1.00 77.19 88 LYS A C 1
ATOM 707 O O . LYS A 1 88 ? -20.415 -7.754 32.411 1.00 77.19 88 LYS A O 1
ATOM 712 N N . VAL A 1 89 ? -19.289 -6.261 31.174 1.00 70.38 89 VAL A N 1
ATOM 713 C CA . VAL A 1 89 ? -19.429 -5.157 32.140 1.00 70.38 89 VAL A CA 1
ATOM 714 C C . VAL A 1 89 ? -20.881 -4.690 32.205 1.00 70.38 89 VAL A C 1
ATOM 716 O O . VAL A 1 89 ? -21.389 -4.468 33.3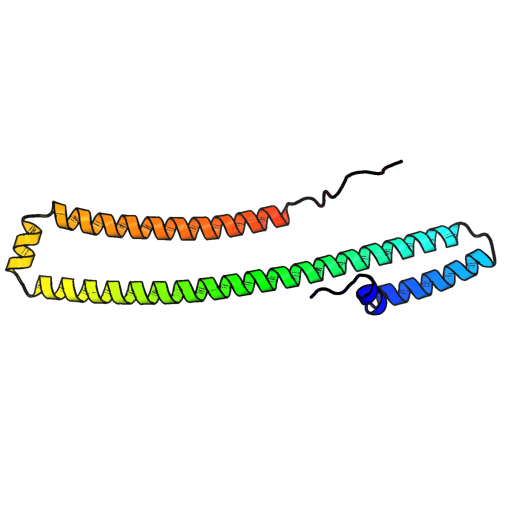04 1.00 70.38 89 VAL A O 1
ATOM 719 N N . LYS A 1 90 ? -21.556 -4.591 31.057 1.00 73.62 90 LYS A N 1
ATOM 720 C CA . LYS A 1 90 ? -22.974 -4.241 30.975 1.00 73.62 90 LYS A CA 1
ATOM 721 C C . LYS A 1 90 ? -23.846 -5.274 31.689 1.00 73.62 90 LYS A C 1
ATOM 723 O O . LYS A 1 90 ? -24.637 -4.886 32.540 1.00 73.62 90 LYS A O 1
ATOM 728 N N . ASP A 1 91 ? -23.630 -6.564 31.449 1.00 79.50 91 ASP A N 1
ATOM 729 C CA . ASP A 1 91 ? -24.393 -7.627 32.114 1.00 79.50 91 ASP A CA 1
ATOM 730 C C . ASP A 1 91 ? -24.202 -7.597 33.639 1.00 79.50 91 ASP A C 1
ATOM 732 O O . ASP A 1 91 ? -25.153 -7.732 34.410 1.00 79.50 91 ASP A O 1
ATOM 736 N N . LYS A 1 92 ? -22.968 -7.356 34.109 1.00 73.38 92 LYS A N 1
ATOM 737 C CA . LYS A 1 92 ? -22.694 -7.166 35.543 1.00 73.38 92 LYS A CA 1
ATOM 738 C C . LYS A 1 92 ? -23.397 -5.936 36.107 1.00 73.38 92 LYS A C 1
ATOM 740 O O . LYS A 1 92 ? -23.886 -5.986 37.234 1.00 73.38 92 LYS A O 1
ATOM 745 N N . LEU A 1 93 ? -23.433 -4.841 35.352 1.00 69.69 93 LEU A N 1
ATOM 746 C CA . LEU A 1 93 ? -24.126 -3.624 35.756 1.00 69.69 93 LEU A CA 1
ATOM 747 C C . LEU A 1 93 ? -25.636 -3.863 35.867 1.00 69.69 93 LEU A C 1
ATOM 749 O O . LEU A 1 93 ? -26.228 -3.469 36.868 1.00 69.69 93 LEU A O 1
ATOM 753 N N . ASP A 1 94 ? -26.239 -4.548 34.898 1.00 73.12 94 ASP A N 1
ATOM 754 C CA . ASP A 1 94 ? -27.669 -4.867 34.894 1.00 73.12 94 ASP A CA 1
ATOM 755 C C . ASP A 1 94 ? -28.046 -5.808 36.051 1.00 73.12 94 ASP A C 1
ATOM 757 O O . ASP A 1 94 ? -29.045 -5.573 36.740 1.00 73.12 94 ASP A O 1
ATOM 761 N N . ASN A 1 95 ? -27.205 -6.802 36.354 1.00 77.69 95 ASN A N 1
ATOM 762 C CA . ASN A 1 95 ? -27.374 -7.658 37.531 1.00 77.69 95 ASN A CA 1
ATOM 763 C C . ASN A 1 95 ? -27.302 -6.848 38.834 1.00 77.69 95 ASN A C 1
ATOM 765 O O . ASN A 1 95 ? -28.211 -6.925 39.657 1.00 77.69 95 ASN A O 1
ATOM 769 N N . HIS A 1 96 ? -26.296 -5.981 38.993 1.00 72.56 96 HIS A N 1
ATOM 770 C CA . HIS A 1 96 ? -26.184 -5.125 40.179 1.00 72.56 96 HIS A CA 1
ATOM 771 C C . HIS A 1 96 ? -27.334 -4.116 40.312 1.00 72.56 96 HIS A C 1
ATOM 773 O O . HIS A 1 96 ? -27.772 -3.820 41.424 1.00 72.56 96 HIS A O 1
ATOM 779 N N . LEU A 1 97 ? -27.843 -3.577 39.202 1.00 70.31 97 LEU A N 1
ATOM 780 C CA . LEU A 1 97 ? -29.024 -2.711 39.207 1.00 70.31 97 LEU A CA 1
ATOM 781 C C . LEU A 1 97 ? -30.288 -3.474 39.618 1.00 70.31 97 LEU A C 1
ATOM 783 O O . LEU A 1 97 ? -31.168 -2.891 40.253 1.00 70.31 97 LEU A O 1
ATOM 787 N N . THR A 1 98 ? -30.378 -4.756 39.273 1.00 75.06 98 THR A N 1
ATOM 788 C CA . THR A 1 98 ? -31.482 -5.635 39.675 1.00 75.06 98 THR A CA 1
ATOM 789 C C . THR A 1 98 ? -31.394 -5.957 41.167 1.00 75.06 98 THR A C 1
ATOM 791 O O . THR A 1 98 ? -32.357 -5.693 41.887 1.00 75.06 98 THR A O 1
ATOM 794 N N . ASP A 1 99 ? -30.216 -6.347 41.667 1.00 70.62 99 ASP A N 1
ATOM 795 C CA . ASP A 1 99 ? -29.953 -6.544 43.103 1.00 70.62 99 ASP A CA 1
ATOM 796 C C . ASP A 1 99 ? -30.313 -5.294 43.924 1.00 70.62 99 ASP A C 1
ATOM 798 O O . ASP A 1 99 ? -30.876 -5.369 45.017 1.00 70.62 99 ASP A O 1
ATOM 802 N N . LEU A 1 100 ? -30.014 -4.109 43.385 1.00 64.62 100 LEU A N 1
ATOM 803 C CA . LEU A 1 100 ? -30.336 -2.828 44.009 1.00 64.62 100 LEU A CA 1
ATOM 804 C C . LEU A 1 100 ? -31.836 -2.521 44.057 1.00 64.62 100 LEU A C 1
ATOM 806 O O . LEU A 1 100 ? -32.281 -1.851 44.990 1.00 64.62 100 LEU A O 1
ATOM 810 N N . LYS A 1 101 ? -32.614 -2.991 43.077 1.00 67.00 101 LYS A N 1
ATOM 811 C CA . LYS A 1 101 ? -34.079 -2.851 43.065 1.00 67.00 101 LYS A CA 1
ATOM 812 C C . LYS A 1 101 ? -34.749 -3.815 44.041 1.00 67.00 101 LYS A C 1
ATOM 814 O O . LYS A 1 101 ? -35.751 -3.446 44.649 1.00 67.00 101 LYS A O 1
ATOM 819 N N . GLU A 1 102 ? -34.195 -5.012 44.212 1.00 75.62 102 GLU A N 1
ATOM 820 C CA . GLU A 1 102 ? -34.727 -6.039 45.115 1.00 75.62 102 GLU A CA 1
ATOM 821 C C . GLU A 1 102 ? -34.371 -5.791 46.591 1.00 75.62 102 GLU A C 1
ATOM 823 O O . GLU A 1 102 ? -35.021 -6.332 47.486 1.00 75.62 102 GLU A O 1
ATOM 828 N N . ASN A 1 103 ? -33.385 -4.928 46.869 1.00 64.81 103 ASN A N 1
ATOM 829 C CA . ASN A 1 103 ? -32.902 -4.641 48.221 1.00 64.81 103 ASN A CA 1
ATOM 830 C C . ASN A 1 103 ? -33.196 -3.180 48.651 1.00 64.81 103 ASN A C 1
ATOM 832 O O . ASN A 1 103 ? -32.343 -2.291 48.515 1.00 64.81 103 ASN A O 1
ATOM 836 N N . PRO A 1 104 ? -34.391 -2.889 49.207 1.00 63.16 104 PRO A N 1
ATOM 837 C CA . PRO A 1 104 ? -34.851 -1.521 49.482 1.00 63.16 104 PRO A CA 1
ATOM 838 C C . PRO A 1 104 ? -33.969 -0.743 50.478 1.00 63.16 104 PRO A C 1
ATOM 840 O O . PRO A 1 104 ? -33.850 0.480 50.379 1.00 63.16 104 PRO A O 1
ATOM 843 N N . THR A 1 105 ? -33.281 -1.436 51.388 1.00 65.94 105 THR A N 1
ATOM 844 C CA . THR A 1 105 ? -32.301 -0.861 52.330 1.00 65.94 105 THR A CA 1
ATOM 845 C C . THR A 1 105 ? -31.004 -0.418 51.650 1.00 65.94 105 THR A C 1
ATOM 847 O O . THR A 1 105 ? -30.385 0.560 52.078 1.00 65.94 105 THR A O 1
ATOM 850 N N . MET A 1 106 ? -30.578 -1.094 50.579 1.00 56.72 106 MET A N 1
ATOM 851 C CA . MET A 1 106 ? -29.387 -0.720 49.811 1.00 56.72 106 MET A CA 1
ATOM 852 C C . MET A 1 106 ? -29.673 0.501 48.922 1.00 56.72 106 MET A C 1
ATOM 854 O O . MET A 1 106 ? -28.871 1.435 48.879 1.00 56.72 106 MET A O 1
ATOM 858 N N . TRP A 1 107 ? -30.865 0.558 48.319 1.00 60.34 107 TRP A N 1
ATOM 859 C CA . TRP A 1 107 ? -31.357 1.722 47.574 1.00 60.34 107 TRP A CA 1
ATOM 860 C C . TRP A 1 107 ? -31.506 2.972 48.457 1.00 60.34 107 TRP A C 1
ATOM 862 O O . TRP A 1 107 ? -31.094 4.068 48.069 1.00 60.34 107 TRP A O 1
ATOM 872 N N . GLN A 1 108 ? -32.021 2.811 49.684 1.00 58.69 108 GLN A N 1
ATOM 873 C CA . GLN A 1 108 ? -32.063 3.886 50.685 1.00 58.69 108 GLN A CA 1
ATOM 874 C C . GLN A 1 108 ? -30.660 4.382 51.069 1.00 58.69 108 GLN A C 1
ATOM 876 O O . GLN A 1 108 ? -30.440 5.590 51.107 1.00 58.69 108 GLN A O 1
ATOM 881 N N . ARG A 1 109 ? -29.677 3.487 51.252 1.00 58.47 109 ARG A N 1
ATOM 882 C CA . ARG A 1 109 ? -28.284 3.878 51.552 1.00 58.47 109 ARG A CA 1
ATOM 883 C C . ARG A 1 109 ? -27.587 4.616 50.404 1.00 58.47 109 ARG A C 1
ATOM 885 O O . ARG A 1 109 ? -26.791 5.516 50.670 1.00 58.47 109 ARG A O 1
ATOM 892 N N . ILE A 1 110 ? -27.870 4.270 49.145 1.00 55.91 110 ILE A N 1
ATOM 893 C CA . ILE A 1 110 ? -27.357 5.012 47.977 1.00 55.91 110 ILE A CA 1
ATOM 894 C C . ILE A 1 110 ? -27.987 6.409 47.904 1.00 55.91 110 ILE A C 1
ATOM 896 O O . ILE A 1 110 ? -27.272 7.383 47.663 1.00 55.91 110 ILE A O 1
ATOM 900 N N . LYS A 1 111 ? -29.291 6.530 48.197 1.00 54.31 111 LYS A N 1
ATOM 901 C CA . LYS A 1 111 ? -29.973 7.829 48.342 1.00 54.31 111 LYS A CA 1
ATOM 902 C C . LYS A 1 111 ? -29.365 8.703 49.445 1.00 54.31 111 LYS A C 1
ATOM 904 O O . LYS A 1 111 ? -29.327 9.919 49.290 1.00 54.31 111 LYS A O 1
ATOM 909 N N . GLU A 1 112 ? -28.871 8.104 50.527 1.00 55.88 112 GLU A N 1
ATOM 910 C CA . GLU A 1 112 ? -28.267 8.822 51.660 1.00 55.88 112 GLU A CA 1
ATOM 911 C C . GLU A 1 112 ? -26.786 9.204 51.456 1.00 55.88 112 GLU A C 1
ATOM 913 O O . GLU A 1 112 ? -26.289 10.100 52.140 1.00 55.88 112 GLU A O 1
ATOM 918 N N . LYS A 1 113 ? -26.057 8.574 50.519 1.00 51.91 113 LYS A N 1
ATOM 919 C CA . LYS A 1 113 ? -24.641 8.891 50.214 1.00 51.91 113 LYS A CA 1
ATOM 920 C C . LYS A 1 113 ? -24.380 9.056 48.706 1.00 51.91 113 LYS A C 1
ATOM 922 O O . LYS A 1 113 ? -23.603 8.291 48.128 1.00 51.91 113 LYS A O 1
ATOM 927 N N . PRO A 1 114 ? -24.945 10.098 48.070 1.00 54.12 114 PRO A N 1
ATOM 928 C CA . PRO A 1 114 ? -24.865 10.301 46.621 1.00 54.12 114 PRO A CA 1
ATOM 929 C C . PRO A 1 114 ? -23.431 10.508 46.106 1.00 54.12 114 PRO A C 1
ATOM 931 O O . PRO A 1 114 ? -23.097 10.072 45.010 1.00 54.12 114 PRO A O 1
ATOM 934 N N . LEU A 1 115 ? -22.544 11.109 46.905 1.00 47.53 115 LEU A N 1
ATOM 935 C CA . LEU A 1 115 ? -21.220 11.553 46.447 1.00 47.53 115 LEU A CA 1
ATOM 936 C C . LEU A 1 115 ? -20.273 10.419 46.028 1.00 47.53 115 LEU A C 1
ATOM 938 O O . LEU A 1 115 ? -19.530 10.595 45.065 1.00 47.53 115 LEU A O 1
ATOM 942 N N . LYS A 1 116 ? -20.297 9.261 46.707 1.00 54.16 116 LYS A N 1
ATOM 943 C CA . LYS A 1 116 ? -19.412 8.123 46.376 1.00 54.16 116 LYS A CA 1
ATOM 944 C C . LYS A 1 116 ? -19.876 7.349 45.141 1.00 54.16 116 LYS A C 1
ATOM 946 O O . LYS A 1 116 ? -19.050 6.924 44.343 1.00 54.16 116 LYS A O 1
ATOM 951 N N . ALA A 1 117 ? -21.188 7.192 44.967 1.00 55.31 117 ALA A N 1
ATOM 952 C CA . ALA A 1 117 ? -21.743 6.573 43.765 1.00 55.31 117 ALA A CA 1
ATOM 953 C C . ALA A 1 117 ? -21.563 7.486 42.539 1.00 55.31 117 ALA A C 1
ATOM 955 O O . ALA A 1 117 ? -21.213 7.011 41.463 1.00 55.31 117 ALA A O 1
ATOM 956 N N . PHE A 1 118 ? -21.715 8.803 42.722 1.00 51.81 118 PHE A N 1
ATOM 957 C CA . PHE A 1 118 ? -21.503 9.789 41.662 1.00 51.81 118 PHE A CA 1
ATOM 958 C C . PHE A 1 118 ? -20.036 9.862 41.217 1.00 51.81 118 PHE A C 1
ATOM 960 O O . PHE A 1 118 ? -19.781 9.928 40.021 1.00 51.81 118 PHE A O 1
ATOM 967 N N . THR A 1 119 ? -19.073 9.773 42.146 1.00 61.88 119 THR A N 1
ATOM 968 C CA . THR A 1 119 ? -17.637 9.708 41.791 1.00 61.88 119 THR A CA 1
ATOM 969 C C . THR A 1 119 ? -17.278 8.430 41.035 1.00 61.88 119 THR A C 1
ATOM 971 O O . THR A 1 119 ? -16.436 8.462 40.139 1.00 61.88 119 THR A O 1
ATOM 974 N N . TRP A 1 120 ? -17.932 7.310 41.351 1.00 70.25 120 TRP A N 1
ATOM 975 C CA . TRP A 1 120 ? -17.726 6.053 40.633 1.00 70.25 120 TRP A CA 1
ATOM 976 C C . TRP A 1 120 ? -18.297 6.106 39.207 1.00 70.25 120 TRP A C 1
ATOM 978 O O . TRP A 1 120 ? -17.593 5.800 38.246 1.00 70.25 120 TRP A O 1
ATOM 988 N N . LEU A 1 121 ? -19.529 6.604 39.048 1.00 64.31 121 LEU A N 1
ATOM 989 C CA . LEU A 1 121 ? -20.159 6.832 37.740 1.00 64.31 121 LEU A CA 1
ATOM 990 C C . LEU A 1 121 ? -19.398 7.858 36.888 1.00 64.31 121 LEU A C 1
ATOM 992 O O . LEU A 1 121 ? -19.203 7.636 35.693 1.00 64.31 121 LEU A O 1
ATOM 996 N N . SER A 1 122 ? -18.915 8.951 37.488 1.00 61.75 122 SER A N 1
ATOM 997 C CA . SER A 1 122 ? -18.087 9.924 36.771 1.00 61.75 122 SER A CA 1
ATOM 998 C C . SER A 1 122 ? -16.749 9.324 36.344 1.00 61.75 122 SER A C 1
ATOM 1000 O O . SER A 1 122 ? -16.276 9.633 35.258 1.00 61.75 122 SER A O 1
ATOM 1002 N N . GLY A 1 123 ? -16.156 8.439 37.154 1.00 68.44 123 GLY A N 1
ATOM 1003 C CA . GLY A 1 123 ? -14.923 7.733 36.799 1.00 68.44 123 GLY A CA 1
ATOM 1004 C C . GLY A 1 123 ? -15.086 6.840 35.567 1.00 68.44 123 GLY A C 1
ATOM 1005 O O . GLY A 1 123 ? -14.231 6.855 34.686 1.00 68.44 123 GLY A O 1
ATOM 1006 N N . ILE A 1 124 ? -16.214 6.131 35.458 1.00 72.50 124 ILE A N 1
ATOM 1007 C CA . ILE A 1 124 ? -16.534 5.303 34.283 1.00 72.50 124 ILE A CA 1
ATOM 1008 C C . ILE A 1 124 ? -16.754 6.170 33.040 1.00 72.50 124 ILE A C 1
ATOM 1010 O O . ILE A 1 124 ? -16.199 5.873 31.985 1.00 72.50 124 ILE A O 1
ATOM 1014 N N . MET A 1 125 ? -17.509 7.266 33.163 1.00 61.56 125 MET A N 1
ATOM 1015 C CA . MET A 1 125 ? -17.733 8.206 32.056 1.00 61.56 125 MET A CA 1
ATOM 1016 C C . MET A 1 125 ? -16.424 8.831 31.557 1.00 61.56 125 MET A C 1
ATOM 1018 O O . MET A 1 125 ? -16.201 8.908 30.352 1.00 61.56 125 MET A O 1
ATOM 1022 N N . VAL A 1 126 ? -15.534 9.236 32.469 1.00 66.44 126 VAL A N 1
ATOM 1023 C CA . VAL A 1 126 ? -14.212 9.773 32.111 1.00 66.44 126 VAL A CA 1
ATOM 1024 C C . VAL A 1 126 ? -13.348 8.699 31.445 1.00 66.44 126 VAL A C 1
ATOM 1026 O O . VAL A 1 126 ? -12.740 8.974 30.414 1.00 66.44 126 VAL A O 1
ATOM 1029 N N . GLY A 1 127 ? -13.336 7.469 31.970 1.00 65.75 127 GLY A N 1
ATOM 1030 C CA . GLY A 1 127 ? -12.611 6.349 31.360 1.00 65.75 127 GLY A CA 1
ATOM 1031 C C . GLY A 1 127 ? -13.082 6.043 29.936 1.00 65.75 127 GLY A C 1
ATOM 1032 O O . GLY A 1 127 ? -12.260 5.879 29.038 1.00 65.75 127 GLY A O 1
ATOM 1033 N N . TYR A 1 128 ? -14.396 6.057 29.706 1.00 69.50 128 TYR A N 1
ATOM 1034 C CA . TYR A 1 128 ? -14.988 5.872 28.381 1.00 69.50 128 TYR A CA 1
ATOM 1035 C C . TYR A 1 128 ? -14.567 6.975 27.397 1.00 69.50 128 TYR A C 1
ATOM 1037 O O . TYR A 1 128 ? -14.170 6.678 26.273 1.00 69.50 128 TYR A O 1
ATOM 1045 N N . TYR A 1 129 ? -14.575 8.240 27.830 1.00 61.16 129 TYR A N 1
ATOM 1046 C CA . TYR A 1 129 ? -14.139 9.365 26.997 1.00 61.16 129 TYR A CA 1
ATOM 1047 C C . TYR A 1 129 ? -12.643 9.335 26.672 1.00 61.16 129 TYR A C 1
ATOM 1049 O O . TYR A 1 129 ? -12.271 9.688 25.560 1.00 61.16 129 TYR A O 1
ATOM 1057 N N . ILE A 1 130 ? -11.781 8.902 27.597 1.00 68.38 130 ILE A N 1
ATOM 1058 C CA . ILE A 1 130 ? -10.340 8.759 27.329 1.00 68.38 130 ILE A CA 1
ATOM 1059 C C . ILE A 1 130 ? -10.097 7.702 26.245 1.00 68.38 130 ILE A C 1
ATOM 1061 O O . ILE A 1 130 ? -9.314 7.940 25.329 1.00 68.38 130 ILE A O 1
ATOM 1065 N N . ILE A 1 131 ? -10.800 6.568 26.311 1.00 69.31 131 ILE A N 1
ATOM 1066 C CA . ILE A 1 131 ? -10.696 5.502 25.304 1.00 69.31 131 ILE A CA 1
ATOM 1067 C C . ILE A 1 131 ? -11.205 5.993 23.943 1.00 69.31 131 ILE A C 1
ATOM 1069 O O . ILE A 1 131 ? -10.531 5.808 22.934 1.00 69.31 131 ILE A O 1
ATOM 1073 N N . LEU A 1 132 ? -12.352 6.676 23.906 1.00 66.88 132 LEU A N 1
ATOM 1074 C CA . LEU A 1 132 ? -12.889 7.266 22.675 1.00 66.88 132 LEU A CA 1
ATOM 1075 C C . LEU A 1 132 ? -11.959 8.320 22.069 1.00 66.88 132 LEU A C 1
ATOM 1077 O O . LEU A 1 132 ? -11.792 8.347 20.853 1.00 66.88 132 LEU A O 1
ATOM 1081 N N . SER A 1 133 ? -11.336 9.158 22.900 1.00 57.66 133 SER A N 1
ATOM 1082 C CA . SER A 1 133 ? -10.347 10.143 22.456 1.00 57.66 133 SER A CA 1
ATOM 1083 C C . SER A 1 133 ? -9.091 9.478 21.901 1.00 57.66 133 SER A C 1
ATOM 1085 O O . SER A 1 133 ? -8.610 9.912 20.864 1.00 57.66 133 SER A O 1
ATOM 1087 N N . LEU A 1 134 ? -8.603 8.396 22.520 1.00 60.75 134 LEU A N 1
ATOM 1088 C CA . LEU A 1 134 ? -7.501 7.595 21.980 1.00 60.75 134 LEU A CA 1
ATOM 1089 C C . LEU A 1 134 ? -7.866 7.022 20.608 1.00 60.75 134 LEU A C 1
ATOM 1091 O O . LEU A 1 134 ? -7.130 7.225 19.651 1.00 60.75 134 LEU A O 1
ATOM 1095 N N . VAL A 1 135 ? -9.023 6.372 20.472 1.00 66.75 135 VAL A N 1
ATOM 1096 C CA . VAL A 1 135 ? -9.477 5.819 19.183 1.00 66.75 135 VAL A CA 1
ATOM 1097 C C . VAL A 1 135 ? -9.623 6.920 18.124 1.00 66.75 135 VAL A C 1
ATOM 1099 O O . VAL A 1 135 ? -9.199 6.743 16.982 1.00 66.75 135 VAL A O 1
ATOM 1102 N N . ALA A 1 136 ? -10.166 8.083 18.494 1.00 61.12 136 ALA A N 1
ATOM 1103 C CA . ALA A 1 136 ? -10.288 9.229 17.598 1.00 61.12 136 ALA A CA 1
ATOM 1104 C C . ALA A 1 136 ? -8.923 9.813 17.194 1.00 61.12 136 ALA A C 1
ATOM 1106 O O . ALA A 1 136 ? -8.738 10.159 16.028 1.00 61.12 136 ALA A O 1
ATOM 1107 N N . GLU A 1 137 ? -7.960 9.887 18.117 1.00 62.28 137 GLU A N 1
ATOM 1108 C CA . GLU A 1 137 ? -6.581 10.285 17.820 1.00 62.28 137 GLU A CA 1
ATOM 1109 C C . GLU A 1 137 ? -5.889 9.275 16.908 1.00 62.28 137 GLU A C 1
ATOM 1111 O O . GLU A 1 137 ? -5.224 9.692 15.970 1.00 62.28 137 GLU A O 1
ATOM 1116 N N . TRP A 1 138 ? -6.093 7.972 17.100 1.00 62.56 138 TRP A N 1
ATOM 1117 C CA . TRP A 1 138 ? -5.540 6.936 16.225 1.00 62.56 138 TRP A CA 1
ATOM 1118 C C . TRP A 1 138 ? -6.104 7.019 14.800 1.00 62.56 138 TRP A C 1
ATOM 1120 O O . TRP A 1 138 ? -5.344 6.974 13.832 1.00 62.56 138 TRP A O 1
ATOM 1130 N N . ILE A 1 139 ? -7.415 7.229 14.649 1.00 63.19 139 ILE A N 1
ATOM 1131 C CA . ILE A 1 139 ? -8.052 7.447 13.338 1.00 63.19 139 ILE A CA 1
ATOM 1132 C C . ILE A 1 139 ? -7.566 8.763 12.711 1.00 63.19 139 ILE A C 1
ATOM 1134 O O . ILE A 1 139 ? -7.270 8.822 11.515 1.00 63.19 139 ILE A O 1
ATOM 1138 N N . GLY A 1 140 ? -7.454 9.823 13.515 1.00 57.16 140 GLY A N 1
ATOM 1139 C CA . GLY A 1 140 ? -6.948 11.125 13.087 1.00 57.16 140 GLY A CA 1
ATOM 1140 C C . GLY A 1 140 ? -5.487 11.072 12.644 1.00 57.16 140 GLY A C 1
ATOM 1141 O O . GLY A 1 140 ? -5.143 11.633 11.606 1.00 57.16 140 GLY A O 1
ATOM 1142 N N . PHE A 1 141 ? -4.643 10.345 13.377 1.00 56.91 141 PHE A N 1
ATOM 1143 C CA . PHE A 1 141 ? -3.240 10.124 13.051 1.00 56.91 141 PHE A CA 1
ATOM 1144 C C . PHE A 1 141 ? -3.100 9.266 11.794 1.00 56.91 141 PHE A C 1
ATOM 1146 O O . PHE A 1 141 ? -2.301 9.605 10.929 1.00 56.91 141 PHE A O 1
ATOM 1153 N N . GLY A 1 142 ? -3.931 8.232 11.624 1.00 57.66 142 GLY A N 1
ATOM 1154 C CA . GLY A 1 142 ? -3.993 7.439 10.394 1.00 57.66 142 GLY A CA 1
ATOM 1155 C C . GLY A 1 142 ? -4.347 8.281 9.163 1.00 57.66 142 GLY A C 1
ATOM 1156 O O . GLY A 1 142 ? -3.659 8.212 8.144 1.00 57.66 142 GLY A O 1
ATOM 1157 N N . ASN A 1 143 ? -5.354 9.153 9.272 1.00 64.12 143 ASN A N 1
ATOM 1158 C CA . ASN A 1 143 ? -5.718 10.086 8.199 1.00 64.12 143 ASN A CA 1
ATOM 1159 C C . ASN A 1 143 ? -4.634 11.144 7.937 1.00 64.12 143 ASN A C 1
ATOM 1161 O O . ASN A 1 143 ? -4.387 11.494 6.783 1.00 64.12 143 ASN A O 1
ATOM 1165 N N . LEU A 1 144 ? -3.970 11.646 8.983 1.00 49.28 144 LEU A N 1
ATOM 1166 C CA . LEU A 1 144 ? -2.873 12.607 8.859 1.00 49.28 144 LEU A CA 1
ATOM 1167 C C . LEU A 1 144 ? -1.644 11.970 8.198 1.00 49.28 144 LEU A C 1
ATOM 1169 O O . LEU A 1 144 ? -1.031 12.591 7.333 1.00 49.28 144 LEU A O 1
ATOM 1173 N N . LEU A 1 145 ? -1.310 10.728 8.557 1.00 60.19 145 LEU A N 1
ATOM 1174 C CA . LEU A 1 145 ? -0.219 9.962 7.959 1.00 60.19 145 LEU A CA 1
ATOM 1175 C C . LEU A 1 145 ? -0.505 9.690 6.477 1.00 60.19 145 LEU A C 1
ATOM 1177 O O . LEU A 1 145 ? 0.346 9.956 5.633 1.00 60.19 145 LEU A O 1
ATOM 1181 N N . ALA A 1 146 ? -1.725 9.255 6.144 1.00 60.75 146 ALA A N 1
ATOM 1182 C CA . ALA A 1 146 ? -2.162 9.050 4.764 1.00 60.75 146 ALA A CA 1
ATOM 1183 C C . ALA A 1 146 ? -2.119 10.353 3.945 1.00 60.75 146 ALA A C 1
ATOM 1185 O O . ALA A 1 146 ? -1.646 10.367 2.807 1.00 60.75 146 ALA A O 1
ATOM 1186 N N . TYR A 1 147 ? -2.542 11.473 4.538 1.00 62.00 147 TYR A N 1
ATOM 1187 C CA . TYR A 1 147 ? -2.456 12.787 3.908 1.00 62.00 147 TYR A CA 1
ATOM 1188 C C . TYR A 1 147 ? -1.002 13.241 3.699 1.00 62.00 147 TYR A C 1
ATOM 1190 O O . TYR A 1 147 ? -0.662 13.694 2.606 1.00 62.00 147 TYR A O 1
ATOM 1198 N N . LEU A 1 148 ? -0.123 13.080 4.694 1.00 59.22 148 LEU A N 1
ATOM 1199 C CA . LEU A 1 148 ? 1.302 13.415 4.587 1.00 59.22 148 LEU A CA 1
ATOM 1200 C C . LEU A 1 148 ? 2.014 12.552 3.539 1.00 59.22 148 LEU A C 1
ATOM 1202 O O . LEU A 1 148 ? 2.788 13.087 2.749 1.00 59.22 148 LEU A O 1
ATOM 1206 N N . ILE A 1 149 ? 1.697 11.257 3.457 1.00 63.44 149 ILE A N 1
ATOM 1207 C CA . ILE A 1 149 ? 2.188 10.362 2.398 1.00 63.44 149 ILE A CA 1
ATOM 1208 C C . ILE A 1 149 ? 1.697 10.832 1.021 1.00 63.44 149 ILE A C 1
ATOM 1210 O O . ILE A 1 149 ? 2.485 10.893 0.083 1.00 63.44 149 ILE A O 1
ATOM 1214 N N . SER A 1 150 ? 0.436 11.263 0.901 1.00 58.09 150 SER A N 1
ATOM 1215 C CA . SER A 1 150 ? -0.128 11.785 -0.359 1.00 58.09 150 SER A CA 1
ATOM 1216 C C . SER A 1 150 ? 0.433 13.149 -0.799 1.00 58.09 150 SER A C 1
ATOM 1218 O O . SER A 1 150 ? 0.211 13.578 -1.933 1.00 58.09 150 SER A O 1
ATOM 1220 N N . LYS A 1 151 ? 1.119 13.861 0.107 1.00 51.00 151 LYS A N 1
ATOM 1221 C CA . LYS A 1 151 ? 1.632 15.225 -0.092 1.00 51.00 151 LYS A CA 1
ATOM 1222 C C . LYS A 1 151 ? 3.147 15.341 -0.011 1.00 51.00 151 LYS A C 1
ATOM 1224 O O . LYS A 1 151 ? 3.643 16.431 -0.288 1.00 51.00 151 LYS A O 1
ATOM 1229 N N . LEU A 1 152 ? 3.866 14.272 0.336 1.00 42.84 152 LEU A N 1
ATOM 1230 C CA . LEU A 1 152 ? 5.320 14.222 0.230 1.00 42.84 152 LEU A CA 1
ATOM 1231 C C . LEU A 1 152 ? 5.688 14.524 -1.230 1.00 42.84 152 LEU A C 1
ATOM 1233 O O . LEU A 1 152 ? 5.378 13.722 -2.114 1.00 42.84 152 LEU A O 1
ATOM 1237 N N . PRO A 1 153 ? 6.298 15.687 -1.525 1.00 39.81 153 PRO A N 1
ATOM 1238 C CA . PRO A 1 153 ? 6.842 15.896 -2.847 1.00 39.81 153 PRO A CA 1
ATOM 1239 C C . PRO A 1 153 ? 7.959 14.864 -3.020 1.00 39.81 153 PRO A C 1
ATOM 1241 O O . PRO A 1 153 ? 8.717 14.602 -2.084 1.00 39.81 153 PRO A O 1
ATOM 1244 N N . VAL A 1 154 ? 8.055 14.270 -4.208 1.00 52.34 154 VAL A N 1
ATOM 1245 C CA . VAL A 1 154 ? 9.220 13.486 -4.627 1.00 52.34 154 VAL A CA 1
ATOM 1246 C C . VAL A 1 154 ? 10.426 14.436 -4.612 1.00 52.34 154 VAL A C 1
ATOM 1248 O O . VAL A 1 154 ? 10.769 15.045 -5.617 1.00 52.34 154 VAL A O 1
ATOM 1251 N N . VAL A 1 155 ? 11.022 14.661 -3.442 1.00 41.62 155 VAL A N 1
ATOM 1252 C CA . VAL A 1 155 ? 12.236 15.460 -3.252 1.00 41.62 155 VAL A CA 1
ATOM 1253 C C . VAL A 1 155 ? 13.311 14.494 -2.797 1.00 41.62 155 VAL A C 1
ATOM 1255 O O . VAL A 1 155 ? 13.671 14.410 -1.630 1.00 41.62 155 VAL A O 1
ATOM 1258 N N . GLY A 1 156 ? 13.805 13.740 -3.772 1.00 39.66 156 GLY A N 1
ATOM 1259 C CA . GLY A 1 156 ? 15.155 13.199 -3.768 1.00 39.66 156 GLY A CA 1
ATOM 1260 C C . GLY A 1 156 ? 16.022 14.054 -4.683 1.00 39.66 156 GLY A C 1
ATOM 1261 O O . GLY A 1 156 ? 16.449 13.595 -5.734 1.00 39.66 156 GLY A O 1
ATOM 1262 N N . GLY A 1 157 ? 16.216 15.326 -4.332 1.00 40.44 157 GLY A N 1
ATOM 1263 C CA . GLY A 1 157 ? 17.236 16.175 -4.940 1.00 40.44 157 GLY A CA 1
ATOM 1264 C C . GLY A 1 157 ? 18.378 16.387 -3.953 1.00 40.44 157 GLY A C 1
ATOM 1265 O O . GLY A 1 157 ? 18.157 17.055 -2.947 1.00 40.44 157 GLY A O 1
ATOM 1266 N N . ALA A 1 158 ? 19.555 15.812 -4.241 1.00 34.16 158 ALA A N 1
ATOM 1267 C CA . ALA A 1 158 ? 20.900 16.144 -3.723 1.00 34.16 158 ALA A CA 1
ATOM 1268 C C . ALA A 1 158 ? 21.867 14.991 -4.105 1.00 34.16 158 ALA A C 1
ATOM 1270 O O . ALA A 1 158 ? 21.555 13.851 -3.794 1.00 34.16 158 ALA A O 1
ATOM 1271 N N . VAL A 1 159 ? 23.038 15.123 -4.742 1.00 34.53 159 VAL A N 1
ATOM 1272 C CA . VAL A 1 159 ? 23.892 16.226 -5.229 1.00 34.53 159 VAL A CA 1
ATOM 1273 C C . VAL A 1 159 ? 24.799 15.618 -6.327 1.00 34.53 159 VAL A C 1
ATOM 1275 O O . VAL A 1 159 ? 25.261 14.493 -6.136 1.00 34.53 159 VAL A O 1
ATOM 1278 N N . PRO A 1 160 ? 25.112 16.310 -7.440 1.00 45.97 160 PRO A N 1
ATOM 1279 C CA . PRO A 1 160 ? 26.183 15.881 -8.337 1.00 45.97 160 PRO A CA 1
ATOM 1280 C C . PRO A 1 160 ? 27.541 16.167 -7.679 1.00 45.97 160 PRO A C 1
ATOM 1282 O O . PRO A 1 160 ? 27.895 17.324 -7.450 1.00 45.97 160 PRO A O 1
ATOM 1285 N N . THR A 1 161 ? 28.297 15.127 -7.337 1.00 41.66 161 THR A N 1
ATOM 1286 C CA . THR A 1 161 ? 29.711 15.273 -6.962 1.00 41.66 161 THR A CA 1
ATOM 1287 C C . THR A 1 161 ? 30.578 15.405 -8.223 1.00 41.66 161 THR A C 1
ATOM 1289 O O . THR A 1 161 ? 30.316 14.671 -9.179 1.00 41.66 161 THR A O 1
ATOM 1292 N N . PRO A 1 162 ? 31.559 16.331 -8.246 1.00 54.50 162 PRO A N 1
ATOM 1293 C CA . PRO A 1 162 ? 32.472 16.540 -9.373 1.00 54.50 162 PRO A CA 1
ATOM 1294 C C . PRO A 1 162 ? 33.428 15.366 -9.612 1.00 54.50 162 PRO A C 1
ATOM 1296 O O . PRO A 1 162 ? 33.708 14.619 -8.646 1.00 54.50 162 PRO A O 1
#

pLDDT: mean 72.36, std 14.57, range [34.16, 94.5]

Sequence (162 aa):
MCRTAKEIREADFTCIALDEYISFRKREINGDKNSLAYFDVLRAEAEIENRITTLQIGEDMIEKFDEVKETISCVKEEVEVCEDNIGKVKDKLDNHLTDLKENPTMWQRIKEKPLKAFTWLSGIMVGYYIILSLVAEWIGFGNLLAYLISKLPVVGGAVPTP

Foldseek 3Di:
DFDDLVRCCVPDPLSVVLVVVLVVLVVVCVVPVDVVSVVSNVVSVVVSVVVSVVVRVVVVVVVVVVVVVVVVVVVVVVVVVVVVVVVVVVVVVVVVVVVCVVDVVNVVVCVVPVPVVVVVVVVVVVVVVVVVVVVVVVVVVVVVVVVCVVPPDPPPDDDDDD

Radius of gyration: 32.77 Å; chains: 1; bounding box: 67×26×93 Å